Protein AF-A0A9P8TPE8-F1 (afdb_monomer_lite)

Se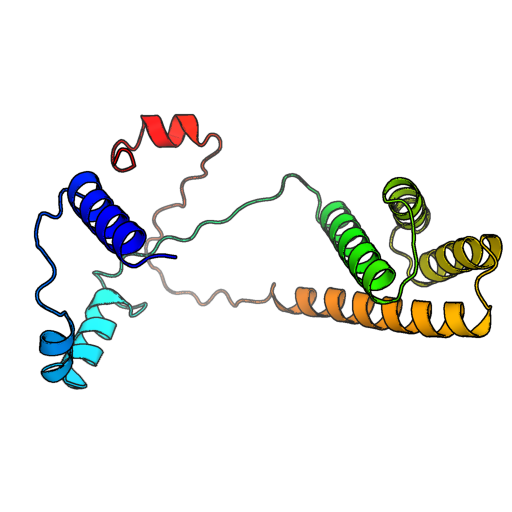quence (180 aa):
MSESMKAHKEIYDYISTNSYKATEKSEEIFQFLTKTQFMNFFKTKISNTSASKADLSIFIVPQLTPEESQMQLMKLQLEAFLKMKGLRISSEKLKEIVESSKGNQITLMKDLFKYFMSQGESFRLCTVVLKEVMSQVANSLKTKADYNTVTTSSGETVVKESEKIEDLNDFKSKNPVFYL

pLDDT: mean 74.02, std 14.0, range [34.47, 93.69]

Radius of gyration: 26.26 Å; chains: 1; bounding box: 52×50×62 Å

Secondary structure (DSSP, 8-state):
--HHHHHHHHHHHHHHTT-------THHHHTT--HHHHHHHIIIIISTT-TT----------SS-HHHHHHHHHHHHHHHHHHHTT----HHHHHHHHHHHTT-HHHHHHHHHHHHHHTT--HHHHHHHHHHHHHHHHHHHHTTGGGG-----------PPPP--S-HHHHHHH-GGG--

Structure (mmCIF, N/CA/C/O backbone):
data_AF-A0A9P8TPE8-F1
#
_entry.id   AF-A0A9P8TPE8-F1
#
loop_
_atom_site.group_PDB
_atom_site.id
_atom_site.type_symbol
_atom_site.label_atom_id
_atom_site.label_alt_id
_atom_site.label_comp_id
_atom_site.label_asym_id
_atom_site.label_entity_id
_atom_site.label_seq_id
_atom_site.pdbx_PDB_ins_code
_atom_site.Cartn_x
_atom_site.Cartn_y
_atom_site.Cartn_z
_atom_site.occupancy
_atom_site.B_iso_or_equiv
_atom_site.auth_seq_id
_atom_site.auth_comp_id
_atom_site.auth_asym_id
_atom_site.auth_atom_id
_atom_site.pdbx_PDB_model_num
ATOM 1 N N . MET A 1 1 ? -20.546 -21.981 -1.142 1.00 57.19 1 MET A N 1
ATOM 2 C CA . MET A 1 1 ? -20.273 -22.760 0.087 1.00 57.19 1 MET A CA 1
ATOM 3 C C . MET A 1 1 ? -21.575 -23.381 0.547 1.00 57.19 1 MET A C 1
ATOM 5 O O . MET A 1 1 ? -22.561 -22.652 0.589 1.00 57.19 1 MET A O 1
ATOM 9 N N . SER A 1 2 ? -21.592 -24.689 0.818 1.00 78.44 2 SER A N 1
ATOM 10 C CA . SER A 1 2 ? -22.787 -25.361 1.337 1.00 78.44 2 SER A CA 1
ATOM 11 C C . SER A 1 2 ? -23.128 -24.829 2.731 1.00 78.44 2 SER A C 1
ATOM 13 O O . SER A 1 2 ? -22.257 -24.363 3.466 1.00 78.44 2 SER A O 1
ATOM 15 N N . GLU A 1 3 ? -24.405 -24.875 3.085 1.00 80.62 3 GLU A N 1
ATOM 16 C CA . GLU A 1 3 ? -24.938 -24.389 4.363 1.00 80.62 3 GLU A CA 1
ATOM 17 C C . GLU A 1 3 ? -24.275 -25.080 5.568 1.00 80.62 3 GLU A C 1
ATOM 19 O O . GLU A 1 3 ? -23.916 -24.435 6.550 1.00 80.62 3 GLU A O 1
ATOM 24 N N . SER A 1 4 ? -23.951 -26.367 5.414 1.00 80.81 4 SER A N 1
ATOM 25 C CA . SER A 1 4 ? -23.188 -27.158 6.385 1.00 80.81 4 SER A CA 1
ATOM 26 C C . SER A 1 4 ? -21.768 -26.623 6.635 1.00 80.81 4 SER A C 1
ATOM 28 O O . SER A 1 4 ? -21.319 -26.596 7.780 1.00 80.81 4 SER A O 1
ATOM 30 N N . MET A 1 5 ? -21.067 -26.127 5.606 1.00 83.25 5 MET A N 1
ATOM 31 C CA . MET A 1 5 ? -19.725 -25.551 5.789 1.00 83.25 5 MET A CA 1
ATOM 32 C C . MET A 1 5 ? -19.756 -24.203 6.516 1.00 83.25 5 MET A C 1
ATOM 34 O O . MET A 1 5 ? -18.803 -23.873 7.218 1.00 83.25 5 MET A O 1
ATOM 38 N N . LYS A 1 6 ? -20.834 -23.424 6.359 1.00 81.38 6 LYS A N 1
ATOM 39 C CA . LYS A 1 6 ? -21.008 -22.157 7.085 1.00 81.38 6 LYS A CA 1
ATOM 40 C C . LYS A 1 6 ? -21.244 -22.411 8.571 1.00 81.38 6 LYS A C 1
ATOM 42 O O . LYS A 1 6 ? -20.500 -21.879 9.384 1.00 81.38 6 LYS A O 1
ATOM 47 N N . ALA A 1 7 ? -22.175 -23.307 8.898 1.00 81.88 7 ALA A N 1
ATOM 48 C CA . ALA A 1 7 ? -22.472 -23.679 10.280 1.00 81.88 7 ALA A CA 1
ATOM 49 C C . ALA A 1 7 ? -21.247 -24.270 10.999 1.00 81.88 7 ALA A C 1
ATOM 51 O O . ALA A 1 7 ? -20.957 -23.916 12.137 1.00 81.88 7 ALA A O 1
ATOM 52 N N . HIS A 1 8 ? -20.475 -25.128 10.322 1.00 85.44 8 HIS A N 1
ATOM 53 C CA . HIS A 1 8 ? -19.232 -25.661 10.885 1.00 85.44 8 HIS A CA 1
ATOM 54 C C . HIS A 1 8 ? -18.215 -24.554 11.194 1.00 85.44 8 HIS A C 1
ATOM 56 O O . HIS A 1 8 ? -17.576 -24.576 12.244 1.00 85.44 8 HIS A O 1
ATOM 62 N N . LYS A 1 9 ? -18.054 -23.583 10.285 1.00 85.06 9 LYS A N 1
ATOM 63 C CA . LYS A 1 9 ? -17.154 -22.447 10.502 1.00 85.06 9 LYS A CA 1
ATOM 64 C C . LYS A 1 9 ? -17.609 -21.593 11.686 1.00 85.06 9 LYS A C 1
ATOM 66 O O . LYS A 1 9 ? -16.789 -21.269 12.529 1.00 85.06 9 LYS A O 1
ATOM 71 N N . GLU A 1 10 ? -18.898 -21.287 11.777 1.00 81.00 10 GLU A N 1
ATOM 72 C CA . GLU A 1 10 ? -19.463 -20.510 12.887 1.00 81.00 10 GLU A CA 1
ATOM 73 C C . GLU A 1 10 ? -19.225 -21.197 14.239 1.00 81.00 10 GLU A C 1
ATOM 75 O O . GLU A 1 10 ? -18.761 -20.563 15.182 1.00 81.00 10 GLU A O 1
ATOM 80 N N . ILE A 1 11 ? -19.446 -22.514 14.318 1.00 82.50 11 ILE A N 1
ATOM 81 C CA . ILE A 1 11 ? -19.169 -23.304 15.528 1.00 82.50 11 ILE A CA 1
ATOM 82 C C . ILE A 1 11 ? -17.681 -23.273 15.883 1.00 82.50 11 ILE A C 1
ATOM 84 O O . ILE A 1 11 ? -17.327 -23.082 17.047 1.00 82.50 11 ILE A O 1
ATOM 88 N N . TYR A 1 12 ? -16.806 -23.445 14.893 1.00 85.12 12 TYR A N 1
ATOM 89 C CA . TYR A 1 12 ? -15.365 -23.361 15.105 1.00 85.12 12 TYR A CA 1
ATOM 90 C C . TYR A 1 12 ? -14.944 -21.974 15.607 1.00 85.12 12 TYR A C 1
ATOM 92 O O . TYR A 1 12 ? -14.137 -21.872 16.531 1.00 85.12 12 TYR A O 1
ATOM 100 N N . ASP A 1 13 ? -15.518 -20.910 15.051 1.00 83.00 13 ASP A N 1
ATOM 101 C CA . ASP A 1 13 ? -15.250 -19.535 15.464 1.00 83.00 13 ASP A CA 1
ATOM 102 C C . ASP A 1 13 ? -15.707 -19.309 16.921 1.00 83.00 13 ASP A C 1
ATOM 104 O O . ASP A 1 13 ? -14.966 -18.713 17.701 1.00 83.00 13 ASP A O 1
ATOM 108 N N . TYR A 1 14 ? -16.846 -19.865 17.357 1.00 80.06 14 TYR A N 1
ATOM 109 C CA . TYR A 1 14 ? -17.275 -19.800 18.767 1.00 80.06 14 TYR A CA 1
ATOM 110 C C . TYR A 1 14 ? -16.315 -20.512 19.718 1.00 80.06 14 TYR A C 1
ATOM 112 O O . TYR A 1 14 ? -15.973 -19.974 20.774 1.00 80.06 14 TYR A O 1
ATOM 120 N N . ILE A 1 15 ? -15.874 -21.716 19.344 1.00 82.38 15 ILE A N 1
ATOM 121 C CA . ILE A 1 15 ? -14.951 -22.514 20.157 1.00 82.38 15 ILE A CA 1
ATOM 122 C C . ILE A 1 15 ? -13.590 -21.815 20.241 1.00 82.38 15 ILE A C 1
ATOM 124 O O . ILE A 1 15 ? -13.052 -21.648 21.332 1.00 82.38 15 ILE A O 1
ATOM 128 N N . SER A 1 16 ? -13.049 -21.365 19.108 1.00 83.81 16 SER A N 1
ATOM 129 C CA . SER A 1 16 ? -11.727 -20.729 19.042 1.00 83.81 16 SER A CA 1
ATOM 130 C C . SER A 1 16 ? -11.683 -19.366 19.732 1.00 83.81 16 SER A C 1
ATOM 132 O O . SER A 1 16 ? -10.700 -19.045 20.389 1.00 83.81 16 SER A O 1
ATOM 134 N N . THR A 1 17 ? -12.761 -18.583 19.661 1.00 80.31 17 THR A N 1
ATOM 135 C CA . THR A 1 17 ? -12.852 -17.281 20.346 1.00 80.31 17 THR A CA 1
ATOM 136 C C . THR A 1 17 ? -13.304 -17.391 21.804 1.00 80.31 17 THR A C 1
ATOM 138 O O . THR A 1 17 ? -13.449 -16.369 22.478 1.00 80.31 17 THR A O 1
ATOM 141 N N . ASN A 1 18 ? -13.559 -18.611 22.298 1.00 73.00 18 ASN A N 1
ATOM 142 C CA . ASN A 1 18 ? -14.120 -18.890 23.624 1.00 73.00 18 ASN A CA 1
ATOM 143 C C . ASN A 1 18 ? -15.431 -18.116 23.895 1.00 73.00 18 ASN A C 1
ATOM 145 O O . ASN A 1 18 ? -15.815 -17.866 25.042 1.00 73.00 18 ASN A O 1
ATOM 149 N N . SER A 1 19 ? -16.116 -17.704 22.825 1.00 68.31 19 SER A N 1
ATOM 150 C CA . SER A 1 19 ? -17.354 -16.941 22.868 1.00 68.31 19 SER A CA 1
ATOM 151 C C . SER A 1 19 ? -18.517 -17.903 22.638 1.00 68.31 19 SER A C 1
ATOM 153 O O . SER A 1 19 ? -19.137 -17.957 21.586 1.00 68.31 19 SER A O 1
ATOM 155 N N . TYR A 1 20 ? -18.845 -18.699 23.660 1.00 67.25 20 TYR A N 1
ATOM 156 C CA . TYR A 1 20 ? -19.953 -19.675 23.624 1.00 67.25 20 TYR A CA 1
ATOM 157 C C . TYR A 1 20 ? -21.355 -19.039 23.586 1.00 67.25 20 TYR A C 1
ATOM 159 O O . TYR A 1 20 ? -22.346 -19.663 23.963 1.00 67.25 20 TYR A O 1
ATOM 167 N N . LYS A 1 21 ? -21.461 -17.778 23.167 1.00 65.25 21 LYS A N 1
ATOM 168 C CA . LYS A 1 21 ? -22.737 -17.106 22.963 1.00 65.25 21 LYS A CA 1
ATOM 169 C C . LYS A 1 21 ? -23.154 -17.342 21.519 1.00 65.25 21 LYS A C 1
ATOM 171 O O . LYS A 1 21 ? -22.764 -16.587 20.631 1.00 65.25 21 LYS A O 1
ATOM 176 N N . ALA A 1 22 ? -23.953 -18.390 21.309 1.00 57.88 22 ALA A N 1
ATOM 177 C CA . ALA A 1 22 ? -24.742 -18.525 20.092 1.00 57.88 22 ALA A CA 1
ATOM 178 C C . ALA A 1 22 ? -25.505 -17.211 19.911 1.00 57.88 22 ALA A C 1
ATOM 180 O O . ALA A 1 22 ? -26.220 -16.774 20.811 1.00 57.88 22 ALA A O 1
ATOM 181 N N . THR A 1 23 ? -25.221 -16.525 18.814 1.00 56.06 23 THR A N 1
ATOM 182 C CA . THR A 1 23 ? -25.601 -15.137 18.584 1.00 56.06 23 THR A CA 1
ATOM 183 C C . THR A 1 23 ? -27.114 -14.976 18.758 1.00 56.06 23 THR A C 1
ATOM 185 O O . THR A 1 23 ? -27.881 -15.380 17.888 1.00 56.06 23 THR A O 1
ATOM 188 N N . GLU A 1 24 ? -27.558 -14.367 19.866 1.00 56.75 24 GLU A N 1
ATOM 189 C CA . GLU A 1 24 ? -28.812 -13.611 19.850 1.00 56.75 24 GLU A CA 1
ATOM 190 C C . GLU A 1 24 ? -28.676 -12.664 18.666 1.00 56.75 24 GLU A C 1
ATOM 192 O O . GLU A 1 24 ? -27.704 -11.903 18.601 1.00 56.75 24 GLU A O 1
ATOM 197 N N . LYS A 1 25 ? -29.552 -12.814 17.667 1.00 57.78 25 LYS A N 1
ATOM 198 C CA . LYS A 1 25 ? -29.486 -12.053 16.421 1.00 57.78 25 LYS A CA 1
ATOM 199 C C . LYS A 1 25 ? -29.282 -10.584 16.772 1.00 57.78 25 LYS A C 1
ATOM 201 O O . LYS A 1 25 ? -30.173 -9.927 17.302 1.00 57.78 25 LYS A O 1
ATOM 206 N N . SER A 1 26 ? -28.090 -10.078 16.467 1.00 58.41 26 SER A N 1
ATOM 207 C CA . SER A 1 26 ? -27.663 -8.710 16.776 1.00 58.41 26 SER A CA 1
ATOM 208 C C . SER A 1 26 ? -28.608 -7.650 16.200 1.00 58.41 26 SER A C 1
ATOM 210 O O . SER A 1 26 ? -28.601 -6.506 16.646 1.00 58.41 26 SER A O 1
ATOM 212 N N . GLU A 1 27 ? -29.452 -8.051 15.247 1.00 60.53 27 GLU A N 1
ATOM 213 C CA . GLU A 1 27 ? -30.560 -7.304 14.660 1.00 60.53 27 GLU A CA 1
ATOM 214 C C . GLU A 1 27 ? -31.476 -6.640 15.700 1.00 60.53 27 GLU A C 1
ATOM 216 O O . GLU A 1 27 ? -31.906 -5.511 15.470 1.00 60.53 27 GLU A O 1
ATOM 221 N N . GLU A 1 28 ? -31.733 -7.265 16.854 1.00 63.69 28 GLU A N 1
ATOM 222 C CA . GLU A 1 28 ? -32.600 -6.678 17.891 1.00 63.69 28 GLU A CA 1
ATOM 223 C C . GLU A 1 28 ? -31.937 -5.493 18.611 1.00 63.69 28 GLU A C 1
ATOM 225 O O . GLU A 1 28 ? -32.597 -4.510 18.943 1.00 63.69 28 GLU A O 1
ATOM 230 N N . ILE A 1 29 ? -30.610 -5.516 18.776 1.00 66.06 29 ILE A N 1
ATOM 231 C CA . ILE A 1 29 ? -29.851 -4.459 19.468 1.00 66.06 29 ILE A CA 1
ATOM 232 C C . ILE A 1 29 ? -29.810 -3.175 18.628 1.00 66.06 29 ILE A C 1
ATOM 234 O O . ILE A 1 29 ? -29.857 -2.067 19.169 1.00 66.06 29 ILE A O 1
ATOM 238 N N . PHE A 1 30 ? -29.767 -3.301 17.300 1.00 70.31 30 PHE A N 1
ATOM 239 C CA . PHE A 1 30 ? -29.726 -2.145 16.402 1.00 70.31 30 PHE A CA 1
ATOM 240 C C . PHE A 1 30 ? -31.035 -1.347 16.380 1.00 70.31 30 PHE A C 1
ATOM 242 O O . PHE A 1 30 ? -30.998 -0.150 16.098 1.00 70.31 30 PHE A O 1
ATOM 249 N N . GLN A 1 31 ? -32.173 -1.959 16.728 1.00 74.94 31 GLN A N 1
ATOM 250 C CA . GLN A 1 31 ? -33.476 -1.277 16.745 1.00 74.94 31 GLN A CA 1
ATOM 251 C C . GLN A 1 31 ? -33.585 -0.221 17.853 1.00 74.94 31 GLN A C 1
ATOM 253 O O . GLN A 1 31 ? -34.341 0.740 17.719 1.00 74.94 31 GLN A O 1
ATOM 258 N N . PHE A 1 32 ? -32.798 -0.355 18.922 1.00 76.38 32 PHE A N 1
ATOM 259 C CA . PHE A 1 32 ? -32.798 0.573 20.057 1.00 76.38 32 PHE A CA 1
ATOM 260 C C . PHE A 1 32 ? -31.695 1.634 19.980 1.00 76.38 32 PHE A C 1
ATOM 262 O O . PHE A 1 32 ? -31.568 2.457 20.889 1.00 76.38 32 PHE A O 1
ATOM 269 N N . LEU A 1 33 ? -30.891 1.635 18.912 1.00 85.12 33 LEU A N 1
ATOM 270 C CA . LEU A 1 33 ? -29.770 2.552 18.766 1.00 85.12 33 LEU A CA 1
ATOM 271 C C . LEU A 1 33 ? -30.258 3.951 18.358 1.00 85.12 33 LEU A C 1
ATOM 273 O O . LEU A 1 33 ? -30.677 4.195 17.228 1.00 85.12 33 LEU A O 1
ATOM 277 N N . THR A 1 34 ? -30.158 4.912 19.270 1.00 90.25 34 THR A N 1
ATOM 278 C CA . THR A 1 34 ? -30.495 6.316 18.993 1.00 90.25 34 THR A CA 1
ATOM 279 C C . THR A 1 34 ? -29.281 7.108 18.509 1.00 90.25 34 THR A C 1
ATOM 281 O O . THR A 1 34 ? -28.135 6.838 18.883 1.00 90.25 34 THR A O 1
ATOM 284 N N . LYS A 1 35 ? -29.531 8.186 17.751 1.00 91.31 35 LYS A N 1
ATOM 285 C CA . LYS A 1 35 ? -28.488 9.155 17.366 1.00 91.31 35 LYS A CA 1
ATOM 286 C C . LYS A 1 35 ? -27.708 9.662 18.583 1.00 91.31 35 LYS A C 1
ATOM 288 O O . LYS A 1 35 ? -26.494 9.817 18.512 1.00 91.31 35 LYS A O 1
ATOM 293 N N . THR A 1 36 ? -28.384 9.898 19.705 1.00 92.75 36 THR A N 1
ATOM 294 C CA . THR A 1 36 ? -27.756 10.388 20.939 1.00 92.75 36 THR A CA 1
ATOM 295 C C . THR A 1 36 ? -26.765 9.379 21.515 1.00 92.75 36 THR A C 1
A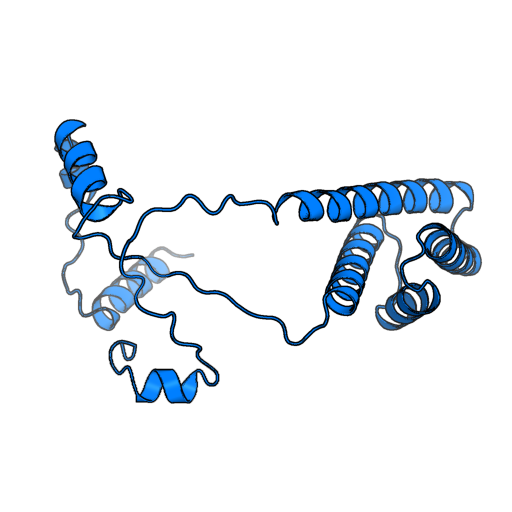TOM 297 O O . THR A 1 36 ? -25.640 9.758 21.840 1.00 92.75 36 THR A O 1
ATOM 300 N N . GLN A 1 37 ? -27.137 8.098 21.591 1.00 90.06 37 GLN A N 1
ATOM 301 C CA . GLN A 1 37 ? -26.241 7.036 22.065 1.00 90.06 37 GLN A CA 1
ATOM 302 C C . GLN A 1 37 ? -25.028 6.879 21.149 1.00 90.06 37 GLN A C 1
ATOM 304 O O . GLN A 1 37 ? -23.902 6.805 21.639 1.00 90.06 37 GLN A O 1
ATOM 309 N N . PHE A 1 38 ? -25.238 6.915 19.832 1.00 91.38 38 PHE A N 1
ATOM 310 C CA . PHE A 1 38 ? -24.141 6.872 18.870 1.00 91.38 38 PHE A CA 1
ATOM 311 C C . PHE A 1 38 ? -23.193 8.068 19.023 1.00 91.38 38 PHE A C 1
ATOM 313 O O . PHE A 1 38 ? -21.981 7.891 19.114 1.00 91.38 38 PHE A O 1
ATOM 320 N N . MET A 1 39 ? -23.723 9.292 19.113 1.00 93.69 39 MET A N 1
ATOM 321 C CA . MET A 1 39 ? -22.896 10.491 19.288 1.00 93.69 39 MET A CA 1
ATOM 322 C C . MET A 1 39 ? -22.124 10.468 20.608 1.00 93.69 39 MET A C 1
ATOM 324 O O . MET A 1 39 ? -20.984 10.930 20.658 1.00 93.69 39 MET A O 1
ATOM 328 N N . ASN A 1 40 ? -22.717 9.921 21.671 1.00 91.62 40 ASN A N 1
ATOM 329 C CA . ASN A 1 40 ? -22.029 9.740 22.942 1.00 91.62 40 ASN A CA 1
ATOM 330 C C . ASN A 1 40 ? -20.903 8.701 22.832 1.00 91.62 40 ASN A C 1
ATOM 332 O O . ASN A 1 40 ? -19.782 8.959 23.266 1.00 91.62 40 ASN A O 1
ATOM 336 N N . PHE A 1 41 ? -21.161 7.561 22.187 1.00 91.44 41 PHE A N 1
ATOM 337 C CA . PHE A 1 41 ? -20.137 6.556 21.895 1.00 91.44 41 PHE A CA 1
ATOM 338 C C . PHE A 1 41 ? -18.988 7.147 21.068 1.00 91.44 41 PHE A C 1
ATOM 340 O O . PHE A 1 41 ? -17.827 7.012 21.441 1.00 91.44 41 PHE A O 1
ATOM 347 N N . PHE A 1 42 ? -19.291 7.888 20.002 1.00 91.00 42 PHE A N 1
ATOM 348 C CA . PHE A 1 42 ? -18.275 8.533 19.174 1.00 91.00 42 PHE A CA 1
ATOM 349 C C . PHE A 1 42 ? -17.404 9.492 19.993 1.00 91.00 42 PHE A C 1
ATOM 351 O O . PHE A 1 42 ? -16.178 9.389 19.969 1.00 91.00 42 PHE A O 1
ATOM 358 N N . LYS A 1 43 ? -18.021 10.388 20.772 1.00 90.94 43 LYS A N 1
ATOM 359 C CA . LYS A 1 43 ? -17.294 11.347 21.620 1.00 90.94 43 LYS A CA 1
ATOM 360 C C . LYS A 1 43 ? -16.417 10.666 22.666 1.00 90.94 43 LYS A C 1
ATOM 362 O O . LYS A 1 43 ? -15.360 11.192 22.985 1.00 90.94 43 LYS A O 1
ATOM 367 N N . THR A 1 44 ? -16.846 9.521 23.189 1.00 91.19 44 THR A N 1
ATOM 368 C CA . THR A 1 44 ? -16.154 8.821 24.278 1.00 91.19 44 THR A CA 1
ATOM 369 C C . THR A 1 44 ? -15.160 7.771 23.805 1.00 91.19 44 THR A C 1
ATOM 371 O O . THR A 1 44 ? -14.233 7.470 24.548 1.00 91.19 44 THR A O 1
ATOM 374 N N . LYS A 1 45 ? -15.281 7.211 22.600 1.00 90.38 45 LYS A N 1
ATOM 375 C CA . LYS A 1 45 ? -14.417 6.103 22.147 1.00 90.38 45 LYS A CA 1
ATOM 376 C C . LYS A 1 45 ? -13.616 6.389 20.888 1.00 90.38 45 LYS A C 1
ATOM 378 O O . LYS A 1 45 ? -12.574 5.774 20.710 1.00 90.38 45 LYS A O 1
ATOM 383 N N . ILE A 1 46 ? -14.069 7.313 20.044 1.00 88.44 46 ILE A N 1
ATOM 384 C CA . ILE A 1 46 ? -13.479 7.529 18.714 1.00 88.44 46 ILE A CA 1
ATOM 385 C C . ILE A 1 46 ? -12.858 8.921 18.586 1.00 88.44 46 ILE A C 1
ATOM 387 O O . ILE A 1 46 ? -11.780 9.053 18.013 1.00 88.44 46 ILE A O 1
ATOM 391 N N . SER A 1 47 ? -13.526 9.954 19.111 1.00 89.38 47 SER A N 1
ATOM 392 C CA . SER A 1 47 ? -13.095 11.351 18.991 1.00 89.38 47 SER A CA 1
ATOM 393 C C . SER A 1 47 ? -11.634 11.538 19.395 1.00 89.38 47 SER A C 1
ATOM 395 O O . SER A 1 47 ? -11.193 11.000 20.409 1.00 89.38 47 SER A O 1
ATOM 397 N N . ASN A 1 48 ? -10.906 12.375 18.652 1.00 85.94 48 ASN A N 1
ATOM 398 C CA . ASN A 1 48 ? -9.501 12.690 18.930 1.00 85.94 48 ASN A CA 1
ATOM 399 C C . ASN A 1 48 ? -9.287 13.338 20.304 1.00 85.94 48 ASN A C 1
ATOM 401 O O . ASN A 1 48 ? -8.205 13.243 20.865 1.00 85.94 48 ASN A O 1
ATOM 405 N N . THR A 1 49 ? -10.323 13.971 20.853 1.00 87.31 49 THR A N 1
ATOM 406 C CA . THR A 1 49 ? -10.310 14.573 22.192 1.00 87.31 49 THR A CA 1
ATOM 407 C C . THR A 1 49 ? -10.729 13.605 23.300 1.00 87.31 49 THR A C 1
ATOM 409 O O . THR A 1 49 ? -10.847 14.010 24.455 1.00 87.31 49 THR A O 1
ATOM 412 N N . SER A 1 50 ? -11.010 12.340 22.979 1.00 87.38 50 SER A N 1
ATOM 413 C CA . SER A 1 50 ? -11.470 11.378 23.972 1.00 87.38 50 SER A CA 1
ATOM 414 C C . SER A 1 50 ? -10.328 10.846 24.835 1.00 87.38 50 SER A C 1
ATOM 416 O O . SER A 1 50 ? -9.365 10.274 24.330 1.00 87.38 50 SER A O 1
ATOM 418 N N . ALA A 1 51 ? -10.524 10.901 26.154 1.00 84.38 51 ALA A N 1
ATOM 419 C CA . ALA A 1 51 ? -9.628 10.292 27.134 1.00 84.38 51 ALA A CA 1
ATOM 420 C C . ALA A 1 51 ? -9.651 8.750 27.131 1.00 84.38 51 ALA A C 1
ATOM 422 O O . ALA A 1 51 ? -8.747 8.133 27.683 1.00 84.38 51 ALA A O 1
ATOM 423 N 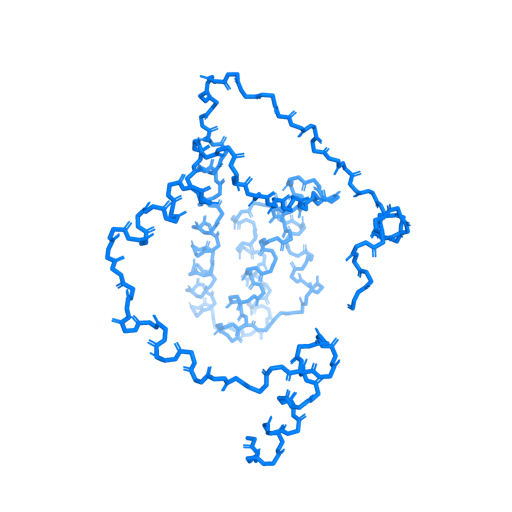N . SER A 1 52 ? -10.673 8.115 26.540 1.00 88.25 52 SER A N 1
ATOM 424 C CA . SER A 1 52 ? -10.783 6.646 26.475 1.00 88.25 52 SER A CA 1
ATOM 425 C C . SER A 1 52 ? -10.661 6.080 25.059 1.00 88.25 52 SER A C 1
ATOM 427 O O . SER A 1 52 ? -11.050 4.936 24.815 1.00 88.25 52 SER A O 1
ATOM 429 N N . LYS A 1 53 ? -10.138 6.887 24.124 1.00 86.50 53 LYS A N 1
ATOM 430 C CA . LYS A 1 53 ? -9.773 6.436 22.779 1.00 86.50 53 LYS A CA 1
ATOM 431 C C . LYS A 1 53 ? -8.618 5.438 22.877 1.00 86.50 53 LYS A C 1
ATOM 433 O O . LYS A 1 53 ? -7.610 5.716 23.519 1.00 86.50 53 LYS A O 1
ATOM 438 N N . ALA A 1 54 ? -8.764 4.301 22.207 1.00 84.50 54 ALA A N 1
ATOM 439 C CA . ALA A 1 54 ? -7.670 3.378 21.934 1.00 84.50 54 ALA A CA 1
ATOM 440 C C . ALA A 1 54 ? -7.358 3.459 20.436 1.00 84.50 54 ALA A C 1
ATOM 442 O O . ALA A 1 54 ? -8.256 3.274 19.615 1.00 84.50 54 ALA A O 1
ATOM 443 N N . ASP A 1 55 ? -6.116 3.787 20.092 1.00 83.56 55 ASP A N 1
ATOM 444 C CA . ASP A 1 55 ? -5.644 3.937 18.713 1.00 83.56 55 ASP A CA 1
ATOM 445 C C . ASP A 1 55 ? -4.423 3.033 18.504 1.00 83.56 55 ASP A C 1
ATOM 447 O O . ASP A 1 55 ? -3.583 2.910 19.398 1.00 83.56 55 ASP A O 1
ATOM 451 N N . LEU A 1 56 ? -4.342 2.391 17.340 1.00 82.00 56 LEU A N 1
ATOM 452 C CA . LEU A 1 56 ? -3.212 1.569 16.925 1.00 82.00 56 LEU A CA 1
ATOM 453 C C . LEU A 1 56 ? -2.834 1.968 15.500 1.00 82.00 56 LEU A C 1
ATOM 455 O O . LEU A 1 56 ? -3.551 1.673 14.546 1.00 82.00 56 LEU A O 1
ATOM 459 N N . SER A 1 57 ? -1.677 2.610 15.366 1.00 79.38 57 SER A N 1
ATOM 460 C CA . SER A 1 57 ? -1.103 2.985 14.076 1.00 79.38 57 SER A CA 1
ATOM 461 C C . SER A 1 57 ? 0.119 2.122 13.781 1.00 79.38 57 SER A C 1
ATOM 463 O O . SER A 1 57 ? 1.068 2.099 14.561 1.00 79.38 57 SER A O 1
ATOM 465 N N . ILE A 1 58 ? 0.102 1.417 12.649 1.00 79.31 58 ILE A N 1
ATOM 466 C CA . ILE A 1 58 ? 1.208 0.559 12.211 1.00 79.31 58 ILE A CA 1
ATOM 467 C C . ILE A 1 58 ? 1.929 1.256 11.059 1.00 79.31 58 ILE A C 1
ATOM 469 O O . ILE A 1 58 ? 1.397 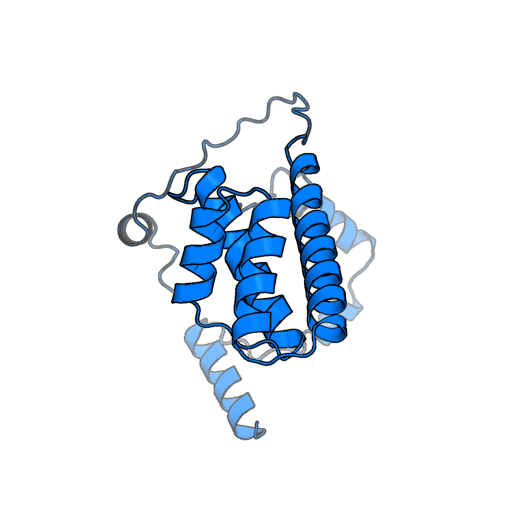1.361 9.954 1.00 79.31 58 ILE A O 1
ATOM 473 N N . PHE A 1 59 ? 3.151 1.716 11.321 1.00 79.00 59 PHE A N 1
ATOM 474 C CA . PHE A 1 59 ? 4.026 2.297 10.307 1.00 79.00 59 PHE A CA 1
ATOM 475 C C . PHE A 1 59 ? 5.060 1.266 9.862 1.00 79.00 59 PHE A C 1
ATOM 477 O O . PHE A 1 59 ? 5.895 0.828 10.649 1.00 79.00 59 PHE A O 1
ATOM 484 N N . ILE A 1 60 ? 5.014 0.889 8.585 1.00 78.69 60 ILE A N 1
ATOM 485 C CA . ILE A 1 60 ? 5.992 -0.018 7.980 1.00 78.69 60 ILE A CA 1
ATOM 486 C C . ILE A 1 60 ? 7.033 0.836 7.261 1.00 78.69 60 ILE A C 1
ATOM 488 O O . ILE A 1 60 ? 6.731 1.466 6.247 1.00 78.69 60 ILE A O 1
ATOM 492 N N . VAL A 1 61 ? 8.256 0.863 7.793 1.00 76.62 61 VAL A N 1
ATOM 493 C CA . VAL A 1 61 ? 9.373 1.586 7.178 1.00 76.62 61 VAL A CA 1
ATOM 494 C C . VAL A 1 61 ? 10.069 0.659 6.176 1.00 76.62 61 VAL A C 1
ATOM 496 O O . VAL A 1 61 ? 10.584 -0.386 6.579 1.00 76.62 61 VAL A O 1
ATOM 499 N N . PRO A 1 62 ? 10.088 0.993 4.875 1.00 75.56 62 PRO A N 1
ATOM 500 C CA . PRO A 1 62 ? 10.819 0.201 3.896 1.00 75.56 62 PRO A CA 1
ATOM 501 C C . PRO A 1 62 ? 12.334 0.364 4.096 1.00 75.56 62 PRO A C 1
ATOM 503 O O . PRO A 1 62 ? 12.810 1.451 4.404 1.00 75.56 62 PRO A O 1
ATOM 506 N N . GLN A 1 63 ? 13.101 -0.704 3.857 1.00 79.06 63 GLN A N 1
ATOM 507 C CA . GLN A 1 63 ? 14.575 -0.651 3.822 1.00 79.06 63 GLN A CA 1
ATOM 508 C C . GLN A 1 63 ? 15.129 -0.023 2.529 1.00 79.06 63 GLN A C 1
ATOM 510 O O . GLN A 1 63 ? 16.335 0.139 2.383 1.00 79.06 63 GLN A O 1
ATOM 515 N N . LEU A 1 64 ? 14.246 0.297 1.581 1.00 79.06 64 LEU A N 1
ATOM 516 C CA . LEU A 1 64 ? 14.585 0.880 0.289 1.00 79.06 64 LEU A CA 1
ATOM 517 C C . LEU A 1 64 ? 14.741 2.392 0.422 1.00 79.06 64 LEU A C 1
ATOM 519 O O . LEU A 1 64 ? 13.932 3.054 1.079 1.00 79.06 64 LEU A O 1
ATOM 523 N N . THR A 1 65 ? 15.724 2.948 -0.274 1.00 81.19 65 THR A N 1
ATOM 524 C CA . THR A 1 65 ? 15.817 4.398 -0.458 1.00 81.19 65 THR A CA 1
ATOM 525 C C . THR A 1 65 ? 14.577 4.928 -1.202 1.00 81.19 65 THR A C 1
ATOM 527 O O . THR A 1 65 ? 13.905 4.177 -1.922 1.00 81.19 65 THR A O 1
ATOM 530 N N . PRO A 1 66 ? 14.236 6.225 -1.069 1.00 76.81 66 PRO A N 1
ATOM 531 C CA . PRO A 1 66 ? 13.116 6.818 -1.804 1.00 76.81 66 PRO A CA 1
ATOM 532 C C . PRO A 1 66 ? 13.208 6.603 -3.322 1.00 76.81 66 PRO A C 1
ATOM 534 O O . PRO A 1 66 ? 12.197 6.334 -3.971 1.00 76.81 66 PRO A O 1
ATOM 537 N N . GLU A 1 67 ? 14.423 6.659 -3.868 1.00 76.62 67 GLU A N 1
ATOM 538 C CA . GLU A 1 67 ? 14.708 6.441 -5.288 1.00 76.62 67 GLU A CA 1
ATOM 539 C C . GLU A 1 67 ? 14.436 4.989 -5.702 1.00 76.62 67 GLU A C 1
ATOM 541 O O . GLU A 1 67 ? 13.722 4.740 -6.676 1.00 76.62 67 GLU A O 1
ATOM 546 N N . GLU A 1 68 ? 14.912 4.014 -4.925 1.00 78.56 68 GLU A N 1
ATOM 547 C CA . GLU A 1 68 ? 14.658 2.592 -5.187 1.00 78.56 68 GLU A CA 1
ATOM 548 C C . GLU A 1 68 ? 13.170 2.243 -5.060 1.00 78.56 68 GLU A C 1
ATOM 550 O O . GLU A 1 68 ? 12.632 1.491 -5.876 1.00 78.56 68 GLU A O 1
ATOM 555 N N . SER A 1 69 ? 12.481 2.822 -4.073 1.00 78.25 69 SER A N 1
ATOM 556 C CA . SER A 1 69 ? 11.032 2.672 -3.892 1.00 78.25 69 SER A CA 1
ATOM 557 C C . SER A 1 69 ? 10.262 3.210 -5.099 1.00 78.25 69 SER A C 1
ATOM 559 O O . SER A 1 69 ? 9.352 2.555 -5.618 1.00 78.25 69 SER A O 1
ATOM 561 N N . GLN A 1 70 ? 10.669 4.372 -5.612 1.00 77.88 70 GLN A N 1
ATOM 562 C CA . GLN A 1 70 ? 10.088 4.959 -6.812 1.00 77.88 70 GLN A CA 1
ATOM 563 C C . GLN A 1 70 ? 10.334 4.086 -8.049 1.00 77.88 70 GLN A C 1
ATOM 565 O O . GLN A 1 70 ? 9.405 3.866 -8.829 1.00 77.88 70 GLN A O 1
ATOM 570 N N . MET A 1 71 ? 11.541 3.539 -8.217 1.00 78.75 71 MET A N 1
ATOM 571 C CA . MET A 1 71 ? 11.862 2.638 -9.329 1.00 78.75 71 MET A CA 1
ATOM 572 C C . MET A 1 71 ? 11.072 1.327 -9.264 1.00 78.75 71 MET A C 1
ATOM 574 O O . MET A 1 71 ? 10.550 0.877 -10.286 1.00 78.75 71 MET A O 1
ATOM 578 N N . GLN A 1 72 ? 10.924 0.727 -8.079 1.00 81.19 72 GLN A N 1
ATOM 579 C CA . GLN A 1 72 ? 10.110 -0.479 -7.900 1.00 81.19 72 GLN A CA 1
ATOM 580 C C . GLN A 1 72 ? 8.635 -0.223 -8.205 1.00 81.19 72 GLN A C 1
ATOM 582 O O . GLN A 1 72 ? 8.004 -1.014 -8.910 1.00 81.19 72 GLN A O 1
ATOM 587 N N . LEU A 1 73 ? 8.090 0.893 -7.720 1.00 81.88 73 LEU A N 1
ATOM 588 C CA . LEU A 1 73 ? 6.709 1.275 -7.992 1.00 81.88 73 LEU A CA 1
ATOM 589 C C . LEU A 1 73 ? 6.482 1.501 -9.489 1.00 81.88 73 LEU A C 1
ATOM 591 O O . LEU A 1 73 ? 5.515 0.995 -10.056 1.00 81.88 73 LEU A O 1
ATOM 595 N N . MET A 1 74 ? 7.399 2.216 -10.136 1.00 80.69 74 MET A N 1
ATOM 596 C CA . MET A 1 74 ? 7.368 2.472 -11.572 1.00 80.69 74 MET A CA 1
ATOM 597 C C . MET A 1 74 ? 7.428 1.169 -12.375 1.00 80.69 74 MET A C 1
ATOM 599 O O . MET A 1 74 ? 6.627 0.981 -13.290 1.00 80.69 74 MET A O 1
ATOM 603 N N . LYS A 1 75 ? 8.304 0.230 -11.996 1.00 83.19 75 LYS A N 1
ATOM 604 C CA . LYS A 1 75 ? 8.354 -1.113 -12.589 1.00 83.19 75 LYS A CA 1
ATOM 605 C C . LYS A 1 75 ? 7.013 -1.835 -12.446 1.00 83.19 75 LYS A C 1
ATOM 607 O O . LYS A 1 75 ? 6.509 -2.359 -13.435 1.00 83.19 75 LYS A O 1
ATOM 612 N N . LEU A 1 76 ? 6.435 -1.860 -11.244 1.00 84.19 76 LEU A N 1
ATOM 613 C CA . LEU A 1 76 ? 5.175 -2.558 -10.974 1.00 84.19 76 LEU A CA 1
ATOM 614 C C . LEU A 1 76 ? 4.018 -1.981 -11.799 1.00 84.19 76 LEU A C 1
ATOM 616 O O . LEU A 1 76 ? 3.244 -2.730 -12.394 1.00 84.19 76 LEU A O 1
ATOM 620 N N . GLN A 1 77 ? 3.924 -0.653 -11.867 1.00 83.00 77 GLN A N 1
ATOM 621 C CA . GLN A 1 77 ? 2.908 0.034 -12.660 1.00 83.00 77 GLN A CA 1
ATOM 622 C C . GLN A 1 77 ? 3.077 -0.264 -14.149 1.00 83.00 77 GLN A C 1
ATOM 624 O O . GLN A 1 77 ? 2.110 -0.640 -14.806 1.00 83.00 77 GLN A O 1
ATOM 629 N N . LEU A 1 78 ? 4.299 -0.167 -14.679 1.00 82.56 78 LEU A N 1
ATOM 630 C CA . LEU A 1 78 ? 4.583 -0.513 -16.073 1.00 82.56 78 LEU A CA 1
ATOM 631 C C . LEU A 1 78 ? 4.230 -1.966 -16.370 1.00 82.56 78 LEU A C 1
ATOM 633 O O . LEU A 1 78 ? 3.578 -2.237 -17.370 1.00 82.56 78 LEU A O 1
ATOM 637 N N . GLU A 1 79 ? 4.599 -2.900 -15.497 1.00 83.62 79 GLU A N 1
ATOM 638 C CA . GLU A 1 79 ? 4.285 -4.315 -15.677 1.00 83.62 79 GLU A CA 1
ATOM 639 C C . GLU A 1 79 ? 2.769 -4.551 -15.733 1.00 83.62 79 GLU A C 1
ATOM 641 O O . GLU A 1 79 ? 2.282 -5.247 -16.626 1.00 83.62 79 GLU A O 1
ATOM 646 N N . ALA A 1 80 ? 2.012 -3.938 -14.820 1.00 82.31 80 ALA A N 1
ATOM 647 C CA . ALA A 1 80 ? 0.557 -4.034 -14.791 1.00 82.31 80 ALA A CA 1
ATOM 648 C C . ALA A 1 80 ? -0.082 -3.431 -16.051 1.00 82.31 80 ALA A C 1
ATOM 650 O O . ALA A 1 80 ? -0.934 -4.060 -16.682 1.00 82.31 80 ALA A O 1
ATOM 651 N N . PHE A 1 81 ? 0.357 -2.239 -16.456 1.00 80.88 81 PHE A N 1
ATOM 652 C CA . PHE A 1 81 ? -0.194 -1.543 -17.614 1.00 80.88 81 PHE A CA 1
ATOM 653 C C . PHE A 1 81 ? 0.143 -2.228 -18.937 1.00 80.88 81 PHE A C 1
ATOM 655 O O . PHE A 1 81 ? -0.729 -2.357 -19.797 1.00 80.88 81 PHE A O 1
ATOM 662 N N . LEU A 1 82 ? 1.375 -2.708 -19.097 1.00 81.06 82 LEU A N 1
ATOM 663 C CA . LEU A 1 82 ? 1.790 -3.454 -20.283 1.00 81.06 82 LEU A CA 1
ATOM 664 C C . LEU A 1 82 ? 0.986 -4.756 -20.399 1.00 81.06 82 LEU A C 1
ATOM 666 O O . LEU A 1 82 ? 0.404 -5.008 -21.455 1.00 81.06 82 LEU A O 1
ATOM 670 N N . LYS A 1 83 ? 0.821 -5.507 -19.298 1.00 81.81 83 LYS A N 1
ATOM 671 C CA . LYS A 1 83 ? -0.044 -6.702 -19.264 1.00 81.81 83 LYS A CA 1
ATOM 672 C C . LYS A 1 83 ? -1.493 -6.379 -19.629 1.00 81.81 83 LYS A C 1
ATOM 674 O O . LYS A 1 83 ? -2.074 -7.078 -20.456 1.00 81.81 83 LYS A O 1
ATOM 679 N N . MET A 1 84 ? -2.063 -5.311 -19.070 1.00 79.19 84 MET A N 1
ATOM 680 C CA . MET A 1 84 ? -3.439 -4.883 -19.361 1.00 79.19 84 MET A CA 1
ATOM 681 C C . MET A 1 84 ? -3.639 -4.509 -20.836 1.00 79.19 84 MET A C 1
ATOM 683 O O . MET A 1 84 ? -4.724 -4.693 -21.382 1.00 79.19 84 MET A O 1
ATOM 687 N N . LYS A 1 85 ? -2.598 -3.992 -21.495 1.00 75.94 85 LYS A N 1
ATOM 688 C CA . LYS A 1 85 ? -2.626 -3.605 -22.912 1.00 75.94 85 LYS A CA 1
ATOM 689 C C . LYS A 1 85 ? -2.155 -4.710 -23.863 1.00 75.94 85 LYS A C 1
ATOM 691 O O . LYS A 1 85 ? -2.014 -4.452 -25.052 1.00 75.94 85 LYS A O 1
ATOM 696 N N . GLY A 1 86 ? -1.934 -5.926 -23.360 1.00 75.12 86 GLY A N 1
ATOM 697 C CA . GLY A 1 86 ? -1.514 -7.077 -24.164 1.00 75.12 86 GLY A CA 1
ATOM 698 C C . GLY A 1 86 ? -0.038 -7.066 -24.571 1.00 75.12 86 GLY A C 1
ATOM 699 O O . GLY A 1 86 ? 0.394 -7.955 -25.298 1.00 75.12 86 GLY A O 1
ATOM 700 N N . LEU A 1 87 ? 0.749 -6.110 -24.076 1.00 77.81 87 LEU A N 1
ATOM 701 C CA . LEU A 1 87 ? 2.181 -6.014 -24.331 1.00 77.81 87 LEU A CA 1
ATOM 702 C C . LEU A 1 87 ? 2.935 -6.923 -23.356 1.00 77.81 87 LEU A C 1
ATOM 704 O O . LEU A 1 87 ? 3.020 -6.656 -22.155 1.00 77.81 87 LEU A O 1
ATOM 708 N N . ARG A 1 88 ? 3.479 -8.027 -23.871 1.00 77.25 88 ARG A N 1
ATOM 709 C CA . ARG A 1 88 ? 4.244 -8.987 -23.066 1.00 77.25 88 ARG A CA 1
ATOM 710 C C . ARG A 1 88 ? 5.705 -8.560 -22.985 1.00 77.25 88 ARG A C 1
ATOM 712 O O . ARG A 1 88 ? 6.373 -8.415 -24.001 1.00 77.25 88 ARG A O 1
ATOM 719 N N . ILE A 1 89 ? 6.200 -8.397 -21.764 1.00 81.75 89 ILE A N 1
ATOM 720 C CA . ILE A 1 89 ? 7.613 -8.161 -21.462 1.00 81.75 89 ILE A CA 1
ATOM 721 C C . ILE A 1 89 ? 8.014 -9.036 -20.272 1.00 81.75 89 ILE A C 1
ATOM 723 O O . ILE A 1 89 ? 7.217 -9.226 -19.349 1.00 81.75 89 ILE A O 1
ATOM 727 N N . SER A 1 90 ? 9.224 -9.600 -20.285 1.00 82.94 90 SER A N 1
ATOM 728 C CA . SER A 1 90 ? 9.739 -10.334 -19.124 1.00 82.94 90 SER A CA 1
ATOM 729 C C . SER A 1 90 ? 10.079 -9.362 -17.988 1.00 82.94 90 SER A C 1
ATOM 731 O O . SER A 1 90 ? 10.526 -8.239 -18.230 1.00 82.94 90 SER A O 1
ATOM 733 N N . SER A 1 91 ? 9.889 -9.781 -16.731 1.00 80.56 91 SER A N 1
ATOM 734 C CA . SER A 1 91 ? 10.171 -8.912 -15.573 1.00 80.56 91 SER A CA 1
ATOM 735 C C . SER A 1 91 ? 11.655 -8.523 -15.489 1.00 80.56 91 SER A C 1
ATOM 737 O O . SER A 1 91 ? 11.983 -7.425 -15.041 1.00 80.56 91 SER A O 1
ATOM 739 N N . GLU A 1 92 ? 12.545 -9.400 -15.965 1.00 84.62 92 GLU A N 1
ATOM 740 C CA . GLU A 1 92 ? 13.986 -9.152 -16.097 1.00 84.62 92 GLU A CA 1
ATOM 741 C C . GLU A 1 92 ? 14.272 -8.051 -17.119 1.00 84.62 92 GLU A C 1
ATOM 743 O O . GLU A 1 92 ? 14.985 -7.098 -16.810 1.00 84.62 92 GLU A O 1
ATOM 748 N N . LYS A 1 93 ? 13.650 -8.116 -18.306 1.00 84.00 93 LYS A N 1
ATOM 749 C CA . LYS A 1 93 ? 13.881 -7.116 -19.352 1.00 84.00 93 LYS A CA 1
ATOM 750 C C . LYS A 1 93 ? 13.287 -5.759 -18.995 1.00 84.00 93 LYS A C 1
ATOM 752 O O . LYS A 1 93 ? 13.892 -4.727 -19.271 1.00 84.00 93 LYS A O 1
ATOM 757 N N . LEU A 1 94 ? 12.124 -5.749 -18.347 1.00 83.94 94 LEU A N 1
ATOM 758 C CA . LEU A 1 94 ? 11.528 -4.518 -17.836 1.00 83.94 94 LEU A CA 1
ATOM 759 C C . LEU A 1 94 ? 12.405 -3.886 -16.748 1.00 83.94 94 LEU A C 1
ATOM 761 O O . LEU A 1 94 ? 12.570 -2.670 -16.739 1.00 83.94 94 LEU A O 1
ATOM 765 N N . LYS A 1 95 ? 12.993 -4.699 -15.860 1.00 84.31 95 LYS A N 1
ATOM 766 C CA . LYS A 1 95 ? 13.936 -4.222 -14.841 1.00 84.31 95 LYS A CA 1
ATOM 767 C C . LYS A 1 95 ? 15.157 -3.564 -15.487 1.00 84.31 95 LYS A C 1
ATOM 769 O O . LYS A 1 95 ? 15.470 -2.435 -15.133 1.00 84.31 95 LYS A O 1
ATOM 774 N N . GLU A 1 96 ? 15.762 -4.217 -16.476 1.00 86.12 96 GLU A N 1
ATOM 775 C CA . GLU A 1 96 ? 16.904 -3.677 -17.225 1.00 86.12 96 GLU A CA 1
ATOM 776 C C . GLU A 1 96 ? 16.579 -2.319 -17.871 1.00 86.12 96 GLU A C 1
ATOM 778 O O . GLU A 1 96 ? 17.356 -1.379 -17.741 1.00 86.12 96 GLU A O 1
ATOM 783 N N . ILE A 1 97 ? 15.409 -2.191 -18.512 1.00 84.00 97 ILE A N 1
ATOM 784 C CA . ILE A 1 97 ? 14.970 -0.947 -19.172 1.00 84.00 97 ILE A CA 1
ATOM 785 C C . ILE A 1 97 ? 14.680 0.172 -18.154 1.00 84.00 97 ILE A C 1
ATOM 787 O O . ILE A 1 97 ? 14.983 1.342 -18.391 1.00 84.00 97 ILE A O 1
ATOM 791 N N . VAL A 1 98 ? 14.095 -0.159 -17.000 1.00 82.69 98 VAL A N 1
ATOM 792 C CA . VAL A 1 98 ? 13.843 0.824 -15.935 1.00 82.69 98 VAL A CA 1
ATOM 793 C C . VAL A 1 98 ? 15.161 1.293 -15.312 1.00 82.69 98 VAL A C 1
ATOM 795 O O . VAL A 1 98 ? 15.345 2.497 -15.127 1.00 82.69 98 VAL A O 1
ATOM 798 N N . GLU A 1 99 ? 16.104 0.385 -15.065 1.00 83.50 99 GLU A N 1
ATOM 799 C CA . GLU A 1 99 ? 17.430 0.706 -14.524 1.00 83.50 99 GLU A CA 1
ATOM 800 C C . GLU A 1 99 ? 18.288 1.511 -15.509 1.00 83.50 99 GLU A C 1
ATOM 802 O O . GLU A 1 99 ? 18.887 2.514 -15.113 1.00 83.50 99 GLU A O 1
ATOM 807 N N . SER A 1 100 ? 18.288 1.158 -16.800 1.00 81.81 100 SER A N 1
ATOM 808 C CA . SER A 1 100 ? 19.011 1.907 -17.840 1.00 81.81 100 SER A CA 1
ATOM 809 C C . SER A 1 100 ? 18.486 3.332 -17.999 1.00 81.81 100 SER A C 1
ATOM 811 O O . SER A 1 100 ? 19.256 4.256 -18.266 1.00 81.81 100 SER A O 1
ATOM 813 N N . SER A 1 101 ? 17.181 3.527 -17.798 1.00 78.44 101 SER A N 1
ATOM 814 C CA . SER A 1 101 ? 16.540 4.833 -17.936 1.00 78.44 101 SER A CA 1
ATOM 815 C C . SER A 1 101 ? 16.828 5.798 -16.780 1.00 78.44 101 SER A C 1
ATOM 817 O O . SER A 1 101 ? 16.615 6.999 -16.953 1.00 78.44 101 SER A O 1
ATOM 819 N N . LYS A 1 102 ? 17.292 5.312 -15.614 1.00 73.81 102 LYS A N 1
ATOM 820 C CA . LYS A 1 102 ? 17.504 6.102 -14.378 1.00 73.81 102 LYS A CA 1
ATOM 821 C C . LYS A 1 102 ? 16.336 7.048 -14.041 1.00 73.81 102 LYS A C 1
ATOM 823 O O . LYS A 1 102 ? 16.543 8.188 -13.638 1.00 73.81 102 LYS A O 1
ATOM 828 N N . GLY A 1 103 ? 15.098 6.612 -14.283 1.00 67.19 103 GLY A N 1
ATOM 829 C CA . GLY A 1 103 ? 13.896 7.421 -14.040 1.00 67.19 103 GLY A CA 1
ATOM 830 C C . GLY A 1 103 ? 13.592 8.490 -15.101 1.00 67.19 103 GLY A C 1
ATOM 831 O O . GLY A 1 103 ? 12.591 9.198 -14.985 1.00 67.19 103 GLY A O 1
ATOM 832 N N . ASN A 1 104 ? 14.387 8.600 -16.171 1.00 79.00 104 ASN A N 1
ATOM 833 C CA . ASN A 1 104 ? 14.080 9.480 -17.294 1.00 79.00 104 ASN A CA 1
ATOM 834 C C . ASN A 1 104 ? 12.977 8.869 -18.172 1.00 79.00 104 ASN A C 1
ATOM 836 O O . ASN A 1 104 ? 13.191 7.895 -18.898 1.00 79.00 104 ASN A O 1
ATOM 840 N N . GLN A 1 105 ? 11.799 9.493 -18.146 1.00 73.69 105 GLN A N 1
ATOM 841 C CA . GLN A 1 105 ? 10.617 9.048 -18.888 1.00 73.69 105 GLN A CA 1
ATOM 842 C C . GLN A 1 105 ? 10.833 9.011 -20.408 1.00 73.69 105 GLN A C 1
ATOM 844 O O . GLN A 1 105 ? 10.310 8.127 -21.083 1.00 73.69 105 GLN A O 1
ATOM 849 N N . ILE A 1 106 ? 11.615 9.937 -20.964 1.00 77.12 106 ILE A N 1
ATOM 850 C CA . ILE A 1 106 ? 11.869 9.994 -22.410 1.00 77.12 106 ILE A CA 1
ATOM 851 C C . ILE A 1 106 ? 12.742 8.806 -22.825 1.00 77.12 106 ILE A C 1
ATOM 853 O O . ILE A 1 106 ? 12.430 8.113 -23.796 1.00 77.12 106 ILE A O 1
ATOM 857 N N . THR A 1 107 ? 13.801 8.536 -22.060 1.00 80.50 107 THR A N 1
ATOM 858 C CA . THR A 1 107 ? 14.700 7.398 -22.296 1.00 80.50 107 THR A CA 1
ATOM 859 C C . THR A 1 107 ? 13.963 6.074 -22.128 1.00 80.50 107 THR A C 1
ATOM 861 O O . THR A 1 107 ? 14.047 5.215 -23.001 1.00 80.50 107 THR A O 1
ATOM 864 N N . LEU A 1 108 ? 13.152 5.942 -21.075 1.00 81.62 108 LEU A N 1
ATOM 865 C CA . LEU A 1 108 ? 12.341 4.750 -20.845 1.00 81.62 108 LEU A CA 1
ATOM 866 C C . LEU A 1 108 ? 11.360 4.489 -21.995 1.00 81.62 108 LEU A C 1
ATOM 868 O O . LEU A 1 108 ? 11.236 3.356 -22.454 1.00 81.62 108 LEU A O 1
ATOM 872 N N . MET A 1 109 ? 10.663 5.525 -22.478 1.00 80.06 109 MET A N 1
ATOM 873 C CA . MET A 1 109 ? 9.724 5.372 -23.592 1.00 80.06 109 MET A CA 1
ATOM 874 C C . MET A 1 109 ? 10.462 4.889 -24.839 1.00 80.06 109 MET A C 1
ATOM 876 O O . MET A 1 109 ? 9.995 3.971 -25.506 1.00 80.06 109 MET A O 1
ATOM 880 N N . LYS A 1 110 ? 11.625 5.476 -25.137 1.00 83.12 110 LYS A N 1
ATOM 881 C CA . LYS A 1 110 ? 12.451 5.098 -26.285 1.00 83.12 110 LYS A CA 1
ATOM 882 C C . LYS A 1 110 ? 12.927 3.646 -26.195 1.00 83.12 110 LYS A C 1
ATOM 884 O O . LYS A 1 110 ? 12.879 2.937 -27.199 1.00 83.12 110 LYS A O 1
ATOM 889 N N . ASP A 1 111 ? 13.348 3.201 -25.017 1.00 84.56 111 ASP A N 1
ATOM 890 C CA . ASP A 1 111 ? 13.859 1.845 -24.804 1.00 84.56 111 ASP A CA 1
ATOM 891 C C . ASP A 1 111 ? 12.738 0.797 -24.840 1.00 84.56 111 ASP A C 1
ATOM 893 O O . ASP A 1 111 ? 12.877 -0.228 -25.512 1.00 84.56 111 ASP A O 1
ATOM 897 N N . LEU A 1 112 ? 11.584 1.085 -24.224 1.00 83.44 112 LEU A N 1
ATOM 898 C CA . LEU A 1 112 ? 10.376 0.261 -24.361 1.00 83.44 112 LEU A CA 1
ATOM 899 C C . LEU A 1 112 ? 9.930 0.192 -25.825 1.00 83.44 112 LEU A C 1
ATOM 901 O O . LEU A 1 112 ? 9.608 -0.880 -26.333 1.00 83.44 112 LEU A O 1
ATOM 905 N N . PHE A 1 113 ? 9.948 1.323 -26.528 1.00 81.81 113 PHE A N 1
ATOM 906 C CA . PHE A 1 113 ? 9.544 1.395 -27.925 1.00 81.81 113 PHE A CA 1
ATOM 907 C C . PHE A 1 113 ? 10.464 0.565 -28.820 1.00 81.81 113 PHE A C 1
ATOM 909 O O . PHE A 1 113 ? 9.996 -0.222 -29.641 1.00 81.81 113 PHE A O 1
ATOM 916 N N . LYS A 1 114 ? 11.781 0.679 -28.618 1.00 84.31 114 LYS A N 1
ATOM 917 C CA . LYS A 1 114 ? 12.785 -0.130 -29.315 1.00 84.31 114 LYS A CA 1
ATOM 918 C C . LYS A 1 114 ? 12.567 -1.624 -29.069 1.00 84.31 114 LYS A C 1
ATOM 920 O O . LYS A 1 114 ? 12.672 -2.408 -30.011 1.00 84.31 114 LYS A O 1
ATOM 925 N N . TYR A 1 115 ? 12.237 -2.012 -27.837 1.00 85.19 115 TYR A N 1
ATOM 926 C CA . TYR A 1 115 ? 11.953 -3.401 -27.487 1.00 85.19 115 TYR A CA 1
ATOM 927 C C . TYR A 1 115 ? 10.736 -3.947 -28.244 1.00 85.19 115 TYR A C 1
ATOM 929 O O . TYR A 1 115 ? 10.862 -4.943 -28.951 1.00 85.19 115 TYR A O 1
ATOM 937 N N . PHE A 1 116 ? 9.584 -3.281 -28.181 1.00 81.31 116 PHE A N 1
ATOM 938 C CA . PHE A 1 116 ? 8.371 -3.776 -28.844 1.00 81.31 116 PHE A CA 1
ATOM 939 C C . PHE A 1 116 ? 8.456 -3.718 -30.373 1.00 81.31 116 PHE A C 1
ATOM 941 O O . PHE A 1 116 ? 8.001 -4.642 -31.044 1.00 81.31 116 PHE A O 1
ATOM 948 N N . MET A 1 117 ? 9.134 -2.714 -30.936 1.00 80.44 117 MET A N 1
ATOM 949 C CA . MET A 1 117 ? 9.437 -2.684 -32.372 1.00 80.44 117 MET A CA 1
ATOM 950 C C . MET A 1 117 ? 10.292 -3.878 -32.811 1.00 80.44 117 MET A C 1
ATOM 952 O O . MET A 1 117 ? 10.057 -4.437 -33.878 1.00 80.44 117 MET A O 1
ATOM 956 N N . SER A 1 118 ? 11.260 -4.302 -31.988 1.00 80.88 118 SER A N 1
ATOM 957 C CA . SER A 1 118 ? 12.084 -5.484 -32.283 1.00 80.88 118 SER A CA 1
ATOM 958 C C . SER A 1 118 ? 11.308 -6.805 -32.220 1.00 80.88 118 SER A C 1
ATOM 960 O O . SER A 1 118 ? 11.730 -7.783 -32.827 1.00 80.88 118 SER A O 1
ATOM 962 N N . GLN A 1 119 ? 10.164 -6.824 -31.528 1.00 77.75 119 GLN A N 1
ATOM 963 C CA . GLN A 1 119 ? 9.264 -7.978 -31.422 1.00 77.75 119 GLN A CA 1
ATOM 964 C C . GLN A 1 119 ? 8.235 -8.048 -32.567 1.00 77.75 119 GLN A C 1
ATOM 966 O O . GLN A 1 119 ? 7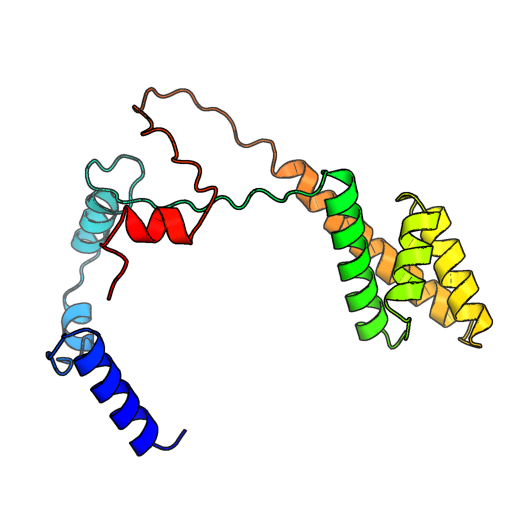.429 -8.972 -32.605 1.00 77.75 119 GLN A O 1
ATOM 971 N N . GLY A 1 120 ? 8.255 -7.098 -33.512 1.00 68.75 120 GLY A N 1
ATOM 972 C CA . GLY A 1 120 ? 7.335 -7.080 -34.656 1.00 68.75 120 GLY A CA 1
ATOM 973 C C . GLY A 1 120 ? 5.955 -6.481 -34.362 1.00 68.75 120 GLY A C 1
ATOM 974 O O . GLY A 1 120 ? 5.049 -6.610 -35.184 1.00 68.75 120 GLY A O 1
ATOM 975 N N . GLU A 1 121 ? 5.784 -5.802 -33.224 1.00 68.62 121 GLU A N 1
ATOM 976 C CA . GLU A 1 121 ? 4.554 -5.071 -32.903 1.00 68.62 121 GLU A CA 1
ATOM 977 C C . GLU A 1 121 ? 4.377 -3.847 -33.821 1.00 68.62 121 GLU A C 1
ATOM 979 O O . GLU A 1 121 ? 5.339 -3.184 -34.218 1.00 68.62 121 GLU A O 1
ATOM 984 N N . SER A 1 122 ? 3.130 -3.505 -34.162 1.00 71.81 122 SER A N 1
ATOM 985 C CA . SER A 1 122 ? 2.849 -2.379 -35.064 1.00 71.81 122 SER A CA 1
ATOM 986 C C . SER A 1 122 ? 3.311 -1.041 -34.468 1.00 71.81 122 SER A C 1
ATOM 988 O O . SER A 1 122 ? 2.868 -0.646 -33.388 1.00 71.81 122 SER A O 1
ATOM 990 N N . PHE A 1 123 ? 4.126 -0.287 -35.218 1.00 70.69 123 PHE A N 1
ATOM 991 C CA . PHE A 1 123 ? 4.694 1.017 -34.825 1.00 70.69 123 PHE A CA 1
ATOM 992 C C . PHE A 1 123 ? 3.649 1.995 -34.263 1.00 70.69 123 PHE A C 1
ATOM 994 O O . PHE A 1 123 ? 3.887 2.687 -33.268 1.00 70.69 123 PHE A O 1
ATOM 1001 N N . ARG A 1 124 ? 2.466 2.052 -34.891 1.00 63.19 124 ARG A N 1
ATOM 1002 C CA . ARG A 1 124 ? 1.386 2.970 -34.492 1.00 63.19 124 ARG A CA 1
ATOM 1003 C C . ARG A 1 124 ? 0.704 2.520 -33.203 1.00 63.19 124 ARG A C 1
ATOM 1005 O O . ARG A 1 124 ? 0.443 3.355 -32.342 1.00 63.19 124 ARG A O 1
ATOM 1012 N N . LEU A 1 125 ? 0.464 1.219 -33.054 1.00 64.88 125 LEU A N 1
ATOM 1013 C CA . LEU A 1 125 ? -0.162 0.657 -31.859 1.00 64.88 125 LEU A CA 1
ATOM 1014 C C . LEU A 1 125 ? 0.774 0.784 -30.655 1.00 64.88 125 LEU A C 1
ATOM 1016 O O . LEU A 1 125 ? 0.369 1.290 -29.611 1.00 64.88 125 LEU A O 1
ATOM 1020 N N . CYS A 1 126 ? 2.046 0.426 -30.834 1.00 72.31 126 CYS A N 1
ATOM 1021 C CA . CYS A 1 126 ? 3.050 0.511 -29.785 1.00 72.31 126 CYS A CA 1
ATOM 1022 C C . CYS A 1 126 ? 3.233 1.949 -29.288 1.00 72.31 126 CYS A C 1
ATOM 1024 O O . CYS A 1 126 ? 3.267 2.164 -28.081 1.00 72.31 126 CYS A O 1
ATOM 1026 N N . THR A 1 127 ? 3.299 2.941 -30.186 1.00 74.38 127 THR A N 1
ATOM 1027 C CA . THR A 1 127 ? 3.446 4.355 -29.794 1.00 74.38 127 THR A CA 1
ATOM 1028 C C . THR A 1 127 ? 2.251 4.849 -28.978 1.00 74.38 127 THR A C 1
ATOM 1030 O O . THR A 1 127 ? 2.435 5.490 -27.945 1.00 74.38 127 THR A O 1
ATOM 1033 N N . VAL A 1 128 ? 1.024 4.557 -29.423 1.00 72.25 128 VAL A N 1
ATOM 1034 C CA . VAL A 1 128 ? -0.199 5.010 -28.738 1.00 72.25 128 VAL A CA 1
ATOM 1035 C C . VAL A 1 128 ? -0.331 4.337 -27.375 1.00 72.25 128 VAL A C 1
ATOM 1037 O O . VAL A 1 128 ? -0.594 5.014 -26.383 1.00 72.25 128 VAL A O 1
ATOM 1040 N N . VAL A 1 129 ? -0.082 3.028 -27.305 1.00 75.25 129 VAL A N 1
ATOM 1041 C CA . VAL A 1 129 ? 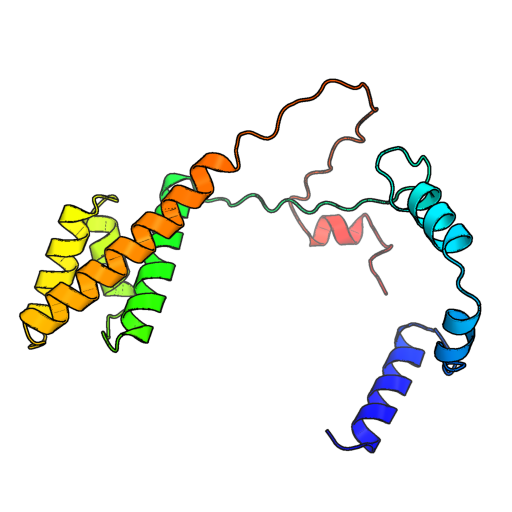-0.148 2.269 -26.055 1.00 75.25 129 VAL A CA 1
ATOM 1042 C C . VAL A 1 129 ? 0.941 2.720 -25.082 1.00 75.25 129 VAL A C 1
ATOM 1044 O O . VAL A 1 129 ? 0.615 3.035 -23.944 1.00 75.25 129 VAL A O 1
ATOM 1047 N N . LEU A 1 130 ? 2.207 2.838 -25.500 1.00 78.75 130 LEU A N 1
ATOM 1048 C CA . LEU A 1 130 ? 3.280 3.318 -24.615 1.00 78.75 130 LEU A CA 1
ATOM 1049 C C . LEU A 1 130 ? 3.035 4.740 -24.124 1.00 78.75 130 LEU A C 1
ATOM 1051 O O . LEU A 1 130 ? 3.292 5.023 -22.959 1.00 78.75 130 LEU A O 1
ATOM 1055 N N . LYS A 1 131 ? 2.550 5.637 -24.988 1.00 80.75 131 LYS A N 1
ATOM 1056 C CA . LYS A 1 131 ? 2.251 7.017 -24.594 1.00 80.75 131 LYS A CA 1
ATOM 1057 C C . LYS A 1 131 ? 1.163 7.060 -23.523 1.00 80.75 131 LYS A C 1
ATOM 1059 O O . LYS A 1 131 ? 1.303 7.799 -22.553 1.00 80.75 131 LYS A O 1
ATOM 1064 N N . GLU A 1 132 ? 0.127 6.240 -23.675 1.00 79.06 132 GLU A N 1
ATOM 1065 C CA . GLU A 1 132 ? -0.943 6.104 -22.688 1.00 79.06 132 GLU A CA 1
ATOM 1066 C C . GLU A 1 132 ? -0.413 5.535 -21.365 1.00 79.06 132 GLU A C 1
ATOM 1068 O O . GLU A 1 132 ? -0.630 6.121 -20.307 1.00 79.06 132 GLU A O 1
ATOM 1073 N N . VAL A 1 133 ? 0.365 4.448 -21.423 1.00 77.81 133 VAL A N 1
ATOM 1074 C CA . VAL A 1 133 ? 0.996 3.839 -20.242 1.00 77.81 133 VAL A CA 1
ATOM 1075 C C . VAL A 1 133 ? 1.883 4.851 -19.512 1.00 77.81 133 VAL A C 1
ATOM 1077 O O . VAL A 1 133 ? 1.795 4.986 -18.295 1.00 77.81 133 VAL A O 1
ATOM 1080 N N . MET A 1 134 ? 2.687 5.621 -20.244 1.00 77.56 134 MET A N 1
ATOM 1081 C CA . MET A 1 134 ? 3.568 6.631 -19.658 1.00 77.56 134 MET A CA 1
ATOM 1082 C C . MET A 1 134 ? 2.805 7.803 -19.054 1.00 77.56 134 MET A C 1
ATOM 1084 O O . MET A 1 134 ? 3.180 8.278 -17.984 1.00 77.56 134 MET A O 1
ATOM 1088 N N . SER A 1 135 ? 1.720 8.249 -19.689 1.00 80.25 135 SER A N 1
ATOM 1089 C CA . SER A 1 135 ? 0.875 9.297 -19.117 1.00 80.25 135 SER A CA 1
ATOM 1090 C C . SER A 1 135 ? 0.215 8.835 -17.818 1.00 80.25 135 SER A C 1
ATOM 1092 O O . SER A 1 135 ? 0.129 9.614 -16.871 1.00 80.25 135 SER A O 1
ATOM 1094 N N . GLN A 1 136 ? -0.229 7.579 -17.750 1.00 73.69 136 GLN A N 1
ATOM 1095 C CA . GLN A 1 136 ? -0.847 7.022 -16.547 1.00 73.69 136 GLN A CA 1
ATOM 1096 C C . GLN A 1 136 ? 0.177 6.859 -15.417 1.00 73.69 136 GLN A C 1
ATOM 1098 O O . GLN A 1 136 ? -0.073 7.322 -14.306 1.00 73.69 136 GLN A O 1
ATOM 1103 N N . VAL A 1 137 ? 1.369 6.328 -15.712 1.00 74.69 137 VAL A N 1
ATOM 1104 C CA . VAL A 1 137 ? 2.477 6.220 -14.743 1.00 74.69 137 VAL A CA 1
ATOM 1105 C C . VAL A 1 137 ? 2.899 7.602 -14.231 1.00 74.69 137 VAL A C 1
ATOM 1107 O O . VAL A 1 137 ? 3.005 7.811 -13.024 1.00 74.69 137 VAL A O 1
ATOM 1110 N N . ALA A 1 138 ? 3.069 8.590 -15.115 1.00 74.06 138 ALA A N 1
ATOM 1111 C CA . ALA A 1 138 ? 3.445 9.948 -14.718 1.00 74.06 138 ALA A CA 1
ATOM 1112 C C . ALA A 1 138 ? 2.412 10.600 -13.780 1.00 74.06 138 ALA A C 1
ATOM 1114 O O . ALA A 1 138 ? 2.789 11.289 -12.830 1.00 74.06 138 ALA A O 1
ATOM 1115 N N . ASN A 1 139 ? 1.120 10.361 -14.010 1.00 72.25 139 ASN A N 1
ATOM 1116 C CA . ASN A 1 139 ? 0.047 10.885 -13.164 1.00 72.25 139 ASN A CA 1
ATOM 1117 C C . ASN A 1 139 ? -0.028 10.171 -11.804 1.00 72.25 139 ASN A C 1
ATOM 1119 O O . ASN A 1 139 ? -0.286 10.823 -10.791 1.00 72.25 139 ASN A O 1
ATOM 1123 N N . SER A 1 140 ? 0.256 8.866 -11.757 1.00 64.31 140 SER A N 1
ATOM 1124 C CA . SER A 1 140 ? 0.330 8.096 -10.507 1.00 64.31 140 SER A CA 1
ATOM 1125 C C . SER A 1 140 ? 1.542 8.449 -9.639 1.00 64.31 140 SER A C 1
ATOM 1127 O O . SER A 1 140 ? 1.502 8.244 -8.428 1.00 64.31 140 SER A O 1
ATOM 1129 N N . LEU A 1 141 ? 2.621 8.979 -10.225 1.00 64.62 141 LEU A N 1
ATOM 1130 C CA . LEU A 1 141 ? 3.788 9.444 -9.468 1.00 64.62 141 LEU A CA 1
ATOM 1131 C C . LEU A 1 141 ? 3.583 10.846 -8.869 1.00 64.62 141 LEU A C 1
ATOM 1133 O O . LEU A 1 141 ? 4.039 11.105 -7.757 1.00 64.62 141 LEU A O 1
ATOM 1137 N N . LYS A 1 142 ? 2.876 11.745 -9.567 1.00 61.41 142 LYS A N 1
ATOM 1138 C CA . LYS A 1 142 ? 2.626 13.121 -9.091 1.00 61.41 142 LYS A CA 1
ATOM 1139 C C . LYS A 1 142 ? 1.745 13.182 -7.842 1.00 61.41 142 LYS A C 1
ATOM 1141 O O . LYS A 1 142 ? 1.953 14.041 -6.998 1.00 61.41 142 LYS A O 1
ATOM 1146 N N . THR A 1 143 ? 0.820 12.239 -7.682 1.00 53.84 143 THR A N 1
ATOM 1147 C CA . THR A 1 143 ? -0.146 12.206 -6.569 1.00 53.84 143 THR A CA 1
ATOM 1148 C C . THR A 1 143 ? 0.483 11.946 -5.191 1.00 53.84 143 THR A C 1
ATOM 1150 O O . THR A 1 143 ? -0.201 12.083 -4.183 1.00 53.84 143 THR A O 1
ATOM 1153 N N . LYS A 1 144 ? 1.776 11.593 -5.115 1.00 47.75 144 LYS A N 1
ATOM 1154 C CA . LYS A 1 144 ? 2.493 11.359 -3.848 1.00 47.75 144 LYS A CA 1
ATOM 1155 C C . LYS A 1 144 ? 3.291 12.556 -3.324 1.00 47.75 144 LYS A C 1
ATOM 1157 O O . LYS A 1 144 ? 3.639 12.544 -2.147 1.00 47.75 144 LYS A O 1
ATOM 1162 N N . ALA A 1 145 ? 3.575 13.568 -4.146 1.00 46.56 145 ALA A N 1
ATOM 1163 C CA . ALA A 1 145 ? 4.309 14.751 -3.685 1.00 46.56 145 ALA A CA 1
ATOM 1164 C C . ALA A 1 145 ? 3.495 15.588 -2.676 1.00 46.56 145 ALA A C 1
ATOM 1166 O O . ALA A 1 145 ? 4.077 16.222 -1.802 1.00 46.56 145 ALA A O 1
ATOM 1167 N N . ASP A 1 146 ? 2.162 15.500 -2.733 1.00 40.16 146 ASP A N 1
ATOM 1168 C CA . ASP A 1 146 ? 1.252 16.284 -1.889 1.00 40.16 146 ASP A CA 1
ATOM 1169 C C . ASP A 1 146 ? 0.942 15.637 -0.523 1.00 40.16 146 ASP A C 1
ATOM 1171 O O . ASP A 1 146 ? 0.319 16.264 0.331 1.00 40.16 146 ASP A O 1
ATOM 1175 N N . TYR A 1 147 ? 1.383 14.397 -0.265 1.00 39.78 147 TYR A N 1
ATOM 1176 C CA . TYR A 1 147 ? 1.088 13.703 1.003 1.00 39.78 147 TYR A CA 1
ATOM 1177 C C . TYR A 1 147 ? 2.078 14.033 2.138 1.00 39.78 147 TYR A C 1
ATOM 1179 O O . TYR A 1 147 ? 1.853 13.654 3.284 1.00 39.78 147 TYR A O 1
ATOM 1187 N N . ASN A 1 148 ? 3.165 14.757 1.845 1.00 38.16 148 ASN A N 1
ATOM 1188 C CA . ASN A 1 148 ? 4.191 15.121 2.833 1.00 38.16 148 ASN A CA 1
ATOM 1189 C C . ASN A 1 148 ? 3.913 16.445 3.566 1.00 38.16 148 ASN A C 1
ATOM 1191 O O . ASN A 1 148 ? 4.733 16.879 4.371 1.00 38.16 148 ASN A O 1
ATOM 1195 N N . THR A 1 149 ? 2.775 17.098 3.321 1.00 37.28 149 THR A N 1
ATOM 1196 C CA . THR A 1 149 ? 2.409 18.358 3.986 1.00 37.28 149 THR A CA 1
ATOM 1197 C C . THR A 1 149 ? 1.201 18.163 4.898 1.00 37.28 149 THR A C 1
ATOM 1199 O O . THR A 1 149 ? 0.173 18.813 4.738 1.00 37.28 149 THR A O 1
ATOM 1202 N N . VAL A 1 150 ? 1.308 17.263 5.878 1.00 38.84 150 VAL A N 1
ATOM 1203 C CA . VAL A 1 150 ? 0.388 17.286 7.023 1.00 38.84 150 VAL A CA 1
ATOM 1204 C C . VAL A 1 150 ? 1.023 18.128 8.120 1.00 38.84 150 VAL A C 1
ATOM 1206 O O . VAL A 1 150 ? 2.014 17.765 8.745 1.00 38.84 150 VAL A O 1
ATOM 1209 N N . THR A 1 151 ? 0.430 19.304 8.263 1.00 34.47 151 THR A N 1
ATOM 1210 C CA . THR A 1 151 ? 0.659 20.371 9.226 1.00 34.47 151 THR A CA 1
ATOM 1211 C C . THR A 1 151 ? 0.884 19.860 10.648 1.00 34.47 151 THR A C 1
ATOM 1213 O O . THR A 1 151 ? -0.005 19.276 11.265 1.00 34.47 151 THR A O 1
ATOM 1216 N N . THR A 1 152 ? 2.051 20.176 11.204 1.00 38.03 152 THR A N 1
ATOM 1217 C CA . THR A 1 152 ? 2.309 20.159 12.645 1.00 38.03 152 THR A CA 1
ATOM 1218 C C . THR A 1 152 ? 1.466 21.256 13.300 1.00 38.03 152 THR A C 1
ATOM 1220 O O . THR A 1 152 ? 1.893 22.405 13.391 1.00 38.03 152 THR A O 1
ATOM 1223 N N . SER A 1 153 ? 0.241 20.937 13.719 1.00 40.12 153 SER A N 1
ATOM 1224 C CA . SER A 1 153 ? -0.509 21.779 14.651 1.00 40.12 153 SER A CA 1
ATOM 1225 C C . SER A 1 153 ? -0.104 21.410 16.073 1.00 40.12 153 SER A C 1
ATOM 1227 O O . SER A 1 153 ? -0.415 20.327 16.567 1.00 40.12 153 SER A O 1
ATOM 1229 N N . SER A 1 154 ? 0.617 22.332 16.694 1.00 41.66 154 SER A N 1
ATOM 1230 C CA . SER A 1 154 ? 1.003 22.375 18.096 1.00 41.66 154 SER A CA 1
ATOM 1231 C C . SER A 1 154 ? -0.193 22.194 19.036 1.00 41.66 154 SER A C 1
ATOM 1233 O O . SER A 1 154 ? -1.074 23.045 19.134 1.00 41.66 154 SER A O 1
ATOM 1235 N N . GLY A 1 155 ? -0.176 21.091 19.776 1.00 34.62 155 GLY A N 1
ATOM 1236 C CA . GLY A 1 155 ? -0.944 20.878 20.994 1.00 34.62 155 GLY A CA 1
ATOM 1237 C C . GLY A 1 155 ? -0.215 19.821 21.811 1.00 34.62 155 GLY A C 1
ATOM 1238 O O . GLY A 1 155 ? -0.045 18.700 21.340 1.00 34.62 155 GLY A O 1
ATOM 1239 N N . GLU A 1 156 ? 0.284 20.192 22.990 1.00 40.47 156 GLU A N 1
ATOM 1240 C CA . GLU A 1 156 ? 0.931 19.274 23.928 1.00 40.47 156 GLU A CA 1
ATOM 1241 C C . GLU A 1 156 ? -0.064 18.194 24.371 1.00 40.47 156 GLU A C 1
ATOM 1243 O O . GLU A 1 156 ? -0.832 18.352 25.315 1.00 40.47 156 GLU A O 1
ATOM 1248 N N . THR A 1 157 ? -0.047 17.065 23.678 1.00 39.75 157 THR A N 1
ATOM 1249 C CA . THR A 1 157 ? -0.477 15.782 24.224 1.00 39.75 157 THR A CA 1
ATOM 1250 C C . THR A 1 157 ? 0.774 14.952 24.412 1.00 39.75 157 THR A C 1
ATOM 1252 O O . THR A 1 157 ? 1.543 14.802 23.468 1.00 39.75 157 THR A O 1
ATOM 1255 N N . VAL A 1 158 ? 0.986 14.436 25.625 1.00 46.50 158 VAL A N 1
ATOM 1256 C CA . VAL A 1 158 ? 2.060 13.489 25.947 1.00 46.50 158 VAL A CA 1
ATOM 1257 C C . VAL A 1 158 ? 1.898 12.271 25.035 1.00 46.50 158 VAL A C 1
ATOM 1259 O O . VAL A 1 158 ? 1.093 11.378 25.298 1.00 46.50 158 VAL A O 1
ATOM 1262 N N . VAL A 1 159 ? 2.606 12.282 23.908 1.00 48.00 159 VAL A N 1
ATOM 1263 C CA . VAL A 1 159 ? 2.661 11.169 22.968 1.00 48.00 159 VAL A CA 1
ATOM 1264 C C . VAL A 1 159 ? 3.446 10.074 23.675 1.00 48.00 159 VAL A C 1
ATOM 1266 O O . VAL A 1 159 ? 4.628 10.253 23.961 1.00 48.00 159 VAL A O 1
ATOM 1269 N N . LYS A 1 160 ? 2.791 8.951 23.999 1.00 56.91 160 LYS A N 1
ATOM 1270 C CA . LYS A 1 160 ? 3.524 7.718 24.303 1.00 56.91 160 LYS A CA 1
ATOM 1271 C C . LYS A 1 160 ? 4.412 7.437 23.099 1.00 56.91 160 LYS A C 1
ATOM 1273 O O . LYS A 1 160 ? 3.906 7.302 21.988 1.00 56.91 160 LYS A O 1
ATOM 1278 N N . GLU A 1 161 ? 5.714 7.433 23.340 1.00 54.38 161 GLU A N 1
ATOM 1279 C CA . GLU A 1 161 ? 6.735 7.214 22.328 1.00 54.38 161 GLU A CA 1
ATOM 1280 C C . GLU A 1 161 ? 6.427 5.912 21.579 1.00 54.38 161 GLU A C 1
ATOM 1282 O O . GLU A 1 161 ? 6.169 4.874 22.193 1.00 54.38 161 GLU A O 1
ATOM 1287 N N . SER A 1 162 ? 6.352 5.984 20.251 1.00 61.84 162 SER A N 1
ATOM 1288 C CA . SER A 1 162 ? 6.064 4.817 19.424 1.00 61.84 162 SER A CA 1
ATOM 1289 C C . SER A 1 162 ? 7.196 3.802 19.574 1.00 61.84 162 SER A C 1
ATOM 1291 O O . SER A 1 162 ? 8.339 4.094 19.226 1.00 61.84 162 SER A O 1
ATOM 1293 N N . GLU A 1 163 ? 6.889 2.599 20.056 1.00 72.94 163 GLU A N 1
ATOM 1294 C CA . GLU A 1 163 ? 7.875 1.523 20.128 1.00 72.94 163 GLU A CA 1
ATOM 1295 C C . GLU A 1 163 ? 8.205 1.022 18.719 1.00 72.94 163 GLU A C 1
ATOM 1297 O O . GLU A 1 163 ? 7.345 0.531 17.980 1.00 72.94 163 GLU A O 1
ATOM 1302 N N . LYS A 1 164 ? 9.475 1.144 18.330 1.00 74.50 164 LYS A N 1
ATOM 1303 C CA . LYS A 1 164 ? 9.973 0.560 17.088 1.00 74.50 164 LYS A CA 1
ATOM 1304 C C . LYS A 1 164 ? 10.138 -0.945 17.285 1.00 74.50 164 LYS A C 1
ATOM 1306 O O . LYS A 1 164 ? 11.007 -1.390 18.028 1.00 74.50 164 LYS A O 1
ATOM 1311 N N . ILE A 1 165 ? 9.328 -1.725 16.577 1.00 76.44 165 ILE A N 1
ATOM 1312 C CA . ILE A 1 165 ? 9.455 -3.183 16.544 1.00 76.44 165 ILE A CA 1
ATOM 1313 C C . ILE A 1 165 ? 10.463 -3.554 15.455 1.00 76.44 165 ILE A C 1
ATOM 1315 O O . ILE A 1 165 ? 10.187 -3.381 14.270 1.00 76.44 165 ILE A O 1
ATOM 1319 N N . GLU A 1 166 ? 11.634 -4.051 15.852 1.00 78.88 166 GLU A N 1
ATOM 1320 C CA . GLU A 1 166 ? 12.660 -4.526 14.911 1.00 78.88 166 GLU A CA 1
ATOM 1321 C C . GLU A 1 166 ? 12.492 -6.013 14.566 1.00 78.88 166 GLU A C 1
ATOM 1323 O O . GLU A 1 166 ? 12.749 -6.411 13.432 1.00 78.88 166 GLU A O 1
ATOM 1328 N N . ASP A 1 167 ? 11.992 -6.814 15.513 1.00 78.31 167 ASP A N 1
ATOM 1329 C CA . ASP A 1 167 ? 11.702 -8.237 15.335 1.00 78.31 167 ASP A CA 1
ATOM 1330 C C . ASP A 1 167 ? 10.307 -8.573 15.885 1.00 78.31 167 ASP A C 1
ATOM 1332 O O . ASP A 1 167 ? 9.981 -8.339 17.052 1.00 78.31 167 ASP A O 1
ATOM 1336 N N . LEU A 1 168 ? 9.467 -9.145 15.021 1.00 75.44 168 LEU A N 1
ATOM 1337 C CA . LEU A 1 168 ? 8.098 -9.521 15.355 1.00 75.44 168 LEU A CA 1
ATOM 1338 C C . LEU A 1 168 ? 8.034 -10.696 16.344 1.00 75.44 168 LEU A C 1
ATOM 1340 O O . LEU A 1 168 ? 7.083 -10.788 17.118 1.00 75.44 168 LEU A O 1
ATOM 1344 N N . ASN A 1 169 ? 9.019 -11.593 16.335 1.00 78.44 169 ASN A N 1
ATOM 1345 C CA . ASN A 1 169 ? 9.090 -12.717 17.268 1.00 78.44 169 ASN A CA 1
ATOM 1346 C C . ASN A 1 169 ? 9.466 -12.241 18.674 1.00 78.44 169 ASN A C 1
ATOM 1348 O O . ASN A 1 169 ? 8.879 -12.698 19.655 1.00 78.44 169 ASN A O 1
ATOM 1352 N N . ASP A 1 170 ? 10.384 -11.279 18.769 1.00 82.31 170 ASP A N 1
ATOM 1353 C CA . ASP A 1 170 ? 10.742 -10.634 20.034 1.00 82.31 170 ASP A CA 1
ATOM 1354 C C . ASP A 1 170 ? 9.567 -9.822 20.602 1.00 82.31 170 ASP A C 1
ATOM 1356 O O . ASP A 1 170 ? 9.225 -9.946 21.778 1.00 82.31 170 ASP A O 1
ATOM 1360 N N . PHE A 1 171 ? 8.852 -9.075 19.756 1.00 78.00 171 PHE A N 1
ATOM 1361 C CA . PHE A 1 171 ? 7.650 -8.359 20.188 1.00 78.00 171 PHE A CA 1
ATOM 1362 C C . PHE A 1 171 ? 6.562 -9.302 20.720 1.00 78.00 171 PHE A C 1
ATOM 1364 O O . PHE A 1 171 ? 5.945 -9.014 21.748 1.00 78.00 171 PHE A O 1
ATOM 1371 N N . LYS A 1 172 ? 6.350 -10.447 20.058 1.00 75.25 172 LYS A N 1
ATOM 1372 C CA . LYS A 1 172 ? 5.389 -11.477 20.486 1.00 75.25 172 LYS A CA 1
ATOM 1373 C C . LYS A 1 172 ? 5.768 -12.135 21.811 1.00 75.25 172 LYS A C 1
ATOM 1375 O O . LYS A 1 172 ? 4.877 -12.455 22.591 1.00 75.25 172 LYS A O 1
ATOM 1380 N N . SER A 1 173 ? 7.056 -12.348 22.083 1.00 76.12 173 SER A N 1
ATOM 1381 C CA . SER A 1 173 ? 7.499 -12.930 23.359 1.00 76.12 173 SER A CA 1
ATOM 1382 C C . SER A 1 173 ? 7.294 -11.962 24.533 1.00 76.12 173 SER A C 1
ATOM 1384 O O . SER A 1 173 ? 6.922 -12.387 25.625 1.00 76.12 173 SER A O 1
ATOM 1386 N N . LYS A 1 174 ? 7.462 -10.657 24.289 1.00 77.62 174 LYS A N 1
ATOM 1387 C CA . LYS A 1 174 ? 7.293 -9.583 25.282 1.00 77.62 174 LYS A CA 1
ATOM 1388 C C . LYS A 1 174 ? 5.837 -9.172 25.507 1.00 77.62 174 LYS A C 1
ATOM 1390 O O . LYS A 1 174 ? 5.516 -8.647 26.569 1.00 77.62 174 LYS A O 1
ATOM 1395 N N . ASN A 1 175 ? 4.955 -9.433 24.542 1.00 73.62 175 ASN A N 1
ATOM 1396 C CA . ASN A 1 175 ? 3.541 -9.062 24.593 1.00 73.62 175 ASN A CA 1
ATOM 1397 C C . ASN A 1 175 ? 2.645 -10.303 24.451 1.00 73.62 175 ASN A C 1
ATOM 1399 O O . ASN A 1 175 ? 2.110 -10.564 23.371 1.00 73.62 175 ASN A O 1
ATOM 1403 N N . PRO A 1 176 ? 2.422 -11.063 25.541 1.00 61.19 176 PRO A N 1
ATOM 1404 C CA . PRO A 1 176 ? 1.674 -12.319 25.492 1.00 61.19 176 PRO A CA 1
ATOM 1405 C C . PRO A 1 176 ? 0.183 -12.149 25.154 1.00 61.19 176 PRO A C 1
ATOM 1407 O O . PRO A 1 176 ? -0.506 -13.134 24.913 1.00 61.19 176 PRO A O 1
ATOM 1410 N N . VAL A 1 177 ? -0.319 -10.911 25.088 1.00 57.69 177 VAL A N 1
ATOM 1411 C CA . VAL A 1 177 ? -1.707 -10.582 24.712 1.00 57.69 177 VAL A CA 1
ATOM 1412 C C . VAL A 1 177 ? -2.043 -11.026 23.276 1.00 57.69 177 VAL A C 1
ATOM 1414 O O . VAL A 1 177 ? -3.214 -11.160 22.938 1.00 57.69 177 VAL A O 1
ATOM 1417 N N . PHE A 1 178 ? -1.037 -11.302 22.438 1.00 47.31 178 PHE A N 1
ATOM 1418 C CA . PHE A 1 178 ? -1.218 -11.784 21.063 1.00 47.31 178 PHE A CA 1
ATOM 1419 C C . PHE A 1 178 ? -1.256 -13.318 20.920 1.00 47.31 178 PHE A C 1
ATOM 1421 O O . PHE A 1 178 ? -1.257 -13.810 19.792 1.00 47.31 178 PHE A O 1
ATOM 1428 N N . TYR A 1 179 ? -1.293 -14.073 22.025 1.00 46.59 179 TYR A N 1
ATOM 1429 C CA . TYR A 1 179 ? -1.594 -15.508 22.009 1.00 46.59 179 TYR A CA 1
ATOM 1430 C C . TYR A 1 179 ? -3.074 -15.737 22.329 1.00 46.59 179 TYR A C 1
ATOM 1432 O O . TYR A 1 179 ? -3.438 -16.009 23.473 1.00 46.59 179 TYR A O 1
ATOM 1440 N N . LEU A 1 180 ? -3.914 -15.618 21.302 1.00 38.72 180 LEU A N 1
ATOM 1441 C CA . LEU A 1 180 ? -5.247 -16.217 21.239 1.00 38.72 180 LEU A CA 1
ATOM 1442 C C . LEU A 1 180 ? -5.399 -16.894 19.877 1.00 38.72 180 LEU A C 1
ATOM 1444 O O . LEU A 1 180 ? -5.124 -16.214 18.861 1.00 38.72 180 LEU A O 1
#

Organism: Wickerhamomyces pijperi (NCBI:txid599730)

Foldseek 3Di:
DDPVVVVVVVVVCCVVVVPVPPDPPCVVVVVPDDPVNVVVCCQAAPDPPHPNHDDDDDDDDDPDDPLRVLLVVLLVLLCVLCVVLVNDDDSVQSSVLSVVCSPPLVSSLVSQLVVVVVVVDDNVSSNVSSVVSSVVSVVVVVVPVPPPPDDPDDDDDPPPPDDDDPDPVVVCVVCVVPPD